Protein AF-A0A2S5DMF3-F1 (afdb_monomer_lite)

Sequence (135 aa):
MTEQTAAAKFFMPEDEFRFSPVETLRMRRFHRQHLSAGGWMVGERFDDRYDTEVGGSHMVVTQSIDENGRMVGGFDIAKIEQYPTEPNAPIIVDYGDDGKVISVQEAEGRPELALVLARLRERVAEHAKHVSERR

Structure (mmCIF, N/CA/C/O backbone):
data_AF-A0A2S5DMF3-F1
#
_entry.id   AF-A0A2S5DMF3-F1
#
loop_
_atom_site.group_PDB
_atom_site.id
_atom_site.type_symbol
_atom_site.label_atom_id
_atom_site.label_alt_id
_atom_site.label_comp_id
_atom_site.label_asym_id
_atom_site.label_entity_id
_atom_site.label_seq_id
_atom_site.pdbx_PDB_ins_code
_atom_site.Cartn_x
_atom_site.Cartn_y
_atom_site.Cartn_z
_atom_site.occupancy
_atom_site.B_iso_or_equiv
_atom_site.auth_seq_id
_atom_site.auth_comp_id
_atom_site.auth_asym_id
_atom_site.auth_atom_id
_atom_site.pdbx_PDB_model_num
ATOM 1 N N . MET A 1 1 ? -50.960 -42.825 -13.013 1.00 41.81 1 MET A N 1
ATOM 2 C CA . MET A 1 1 ? -49.526 -42.825 -12.670 1.00 41.81 1 MET A CA 1
ATOM 3 C C . MET A 1 1 ? -48.822 -42.163 -13.828 1.00 41.81 1 MET A C 1
ATOM 5 O O . MET A 1 1 ? -48.778 -42.758 -14.894 1.00 41.81 1 MET A O 1
ATOM 9 N N . THR A 1 2 ? -48.394 -40.920 -13.657 1.00 40.12 2 THR A N 1
ATOM 10 C CA . THR A 1 2 ? -47.684 -40.187 -14.706 1.00 40.12 2 THR A CA 1
ATOM 11 C C . THR A 1 2 ? -46.482 -39.545 -14.044 1.00 40.12 2 THR A C 1
ATOM 13 O O . THR A 1 2 ? -46.614 -38.903 -13.002 1.00 40.12 2 THR A O 1
ATOM 16 N N . GLU A 1 3 ? -45.323 -39.888 -14.586 1.00 40.22 3 GLU A N 1
ATOM 17 C CA . GLU A 1 3 ? -44.008 -39.763 -13.983 1.00 40.22 3 GLU A CA 1
ATOM 18 C C . GLU A 1 3 ? -43.664 -38.318 -13.636 1.00 40.22 3 GLU A C 1
ATOM 20 O O . GLU A 1 3 ? -43.830 -37.389 -14.423 1.00 40.22 3 GLU A O 1
ATOM 25 N N . GLN A 1 4 ? -43.161 -38.159 -12.417 1.00 41.41 4 GLN A N 1
ATOM 26 C CA . GLN A 1 4 ? -42.512 -36.957 -11.937 1.00 41.41 4 GLN A CA 1
ATOM 27 C C . GLN A 1 4 ? -41.168 -36.872 -12.670 1.00 41.41 4 GLN A C 1
ATOM 29 O O . GLN A 1 4 ? -40.210 -37.551 -12.301 1.00 41.41 4 GLN A O 1
ATOM 34 N N . THR A 1 5 ? -41.096 -36.090 -13.746 1.00 38.78 5 THR A N 1
ATOM 35 C CA . THR A 1 5 ? -39.827 -35.774 -14.403 1.00 38.78 5 THR A CA 1
ATOM 36 C C . THR A 1 5 ? -39.015 -34.937 -13.424 1.00 38.78 5 THR A C 1
ATOM 38 O O . THR A 1 5 ? -39.187 -33.724 -13.310 1.00 38.78 5 THR A O 1
ATOM 41 N N . ALA A 1 6 ? -38.161 -35.606 -12.651 1.00 45.69 6 ALA A N 1
ATOM 42 C CA . ALA A 1 6 ? -37.104 -34.955 -11.907 1.00 45.69 6 ALA A CA 1
ATOM 43 C C . ALA A 1 6 ? -36.277 -34.174 -12.929 1.00 45.69 6 ALA A C 1
ATOM 45 O O . ALA A 1 6 ? -35.598 -34.763 -13.769 1.00 45.69 6 ALA A O 1
ATOM 46 N N . ALA A 1 7 ? -36.397 -32.846 -12.903 1.00 44.22 7 ALA A N 1
ATOM 47 C CA . ALA A 1 7 ? -35.521 -31.978 -13.661 1.00 44.22 7 ALA A CA 1
ATOM 48 C 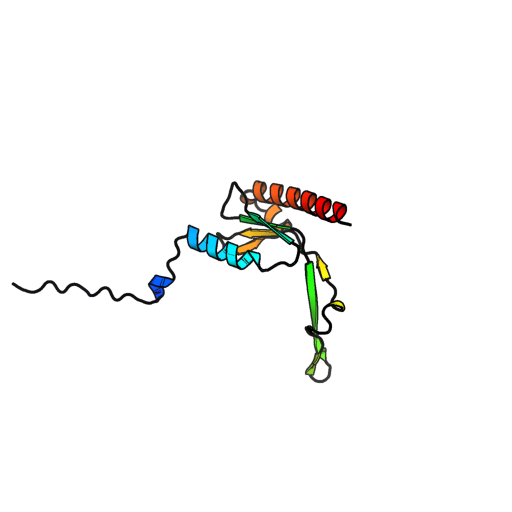C . ALA A 1 7 ? -34.094 -32.331 -13.242 1.00 44.22 7 ALA A C 1
ATOM 50 O O . ALA A 1 7 ? -33.694 -32.078 -12.102 1.00 44.22 7 ALA A O 1
ATOM 51 N N . ALA A 1 8 ? -33.358 -32.981 -14.144 1.00 46.06 8 ALA A N 1
ATOM 52 C CA . ALA A 1 8 ? -31.932 -33.165 -13.999 1.00 46.06 8 ALA A CA 1
ATOM 53 C C . ALA A 1 8 ? -31.351 -31.767 -13.785 1.00 46.06 8 ALA A C 1
ATOM 55 O O . ALA A 1 8 ? -31.396 -30.923 -14.682 1.00 46.06 8 ALA A O 1
ATOM 56 N N . LYS A 1 9 ? -30.897 -31.489 -12.559 1.00 51.06 9 LYS A N 1
ATOM 57 C CA . LYS A 1 9 ? -30.122 -30.290 -12.269 1.00 51.06 9 LYS A CA 1
ATOM 58 C C . LYS A 1 9 ? -28.849 -30.418 -13.090 1.00 51.06 9 LYS A C 1
ATOM 60 O O . LYS A 1 9 ? -27.938 -31.149 -12.714 1.00 51.06 9 LYS A O 1
ATOM 65 N N . PHE A 1 10 ? -28.843 -29.768 -14.247 1.00 39.66 10 PHE A N 1
ATOM 66 C CA . PHE A 1 10 ? -27.640 -29.535 -15.020 1.00 39.66 10 PHE A CA 1
ATOM 67 C C . PHE A 1 10 ? -26.678 -28.770 -14.116 1.00 39.66 10 PHE A C 1
ATOM 69 O O . PHE A 1 10 ? -26.924 -27.617 -13.773 1.00 39.66 10 PHE A O 1
ATOM 76 N N . PHE A 1 11 ? -25.627 -29.453 -13.677 1.00 38.59 11 PHE A N 1
ATOM 77 C CA . PHE A 1 11 ? -24.496 -28.843 -13.001 1.00 38.59 11 PHE A CA 1
ATOM 78 C C . PHE A 1 11 ? -23.734 -28.063 -14.077 1.00 38.59 11 PHE A C 1
ATOM 80 O O . PHE A 1 11 ? -23.177 -28.672 -14.994 1.00 38.59 11 PHE A O 1
ATOM 87 N N . MET A 1 12 ? -23.800 -26.731 -14.051 1.00 41.50 12 MET A N 1
ATOM 88 C CA . MET A 1 12 ? -22.977 -25.915 -14.944 1.00 41.50 12 MET A CA 1
ATOM 89 C C . MET A 1 12 ? -21.590 -25.745 -14.305 1.00 41.50 12 MET A C 1
ATOM 91 O O . MET A 1 12 ? -21.521 -25.544 -13.095 1.00 41.50 12 MET A O 1
ATOM 95 N N . PRO A 1 13 ? -20.489 -25.767 -15.078 1.00 50.44 13 PRO A N 1
ATOM 96 C CA . PRO A 1 13 ? -19.131 -25.535 -14.560 1.00 50.44 13 PRO A CA 1
ATOM 97 C C . PRO A 1 13 ? -18.966 -24.197 -13.817 1.00 50.44 13 PRO A C 1
ATOM 99 O O . PRO A 1 13 ? -18.050 -24.023 -13.024 1.00 50.44 13 PRO A O 1
ATOM 102 N N . GLU A 1 14 ? -19.873 -23.244 -14.040 1.00 48.06 14 GLU A N 1
ATOM 103 C CA . GLU A 1 14 ? -19.906 -21.948 -13.352 1.00 48.06 14 GLU A CA 1
ATOM 104 C C . GLU A 1 14 ? -20.265 -22.056 -11.857 1.00 48.06 14 GLU A C 1
ATOM 106 O O . GLU A 1 14 ? -19.982 -21.133 -11.091 1.00 48.06 14 GLU A O 1
ATOM 111 N N . ASP A 1 15 ? -20.837 -23.181 -11.407 1.00 47.06 15 ASP A N 1
ATOM 112 C CA . ASP A 1 15 ? -21.073 -23.437 -9.981 1.00 47.06 15 ASP A CA 1
ATOM 113 C C . ASP A 1 15 ? -19.760 -23.681 -9.204 1.00 47.06 15 ASP A C 1
ATOM 115 O O . ASP A 1 15 ? -19.733 -23.482 -7.988 1.00 47.06 15 ASP A O 1
ATOM 119 N N . GLU A 1 16 ? -18.655 -24.029 -9.881 1.00 44.84 16 GLU A N 1
ATOM 120 C CA . GLU A 1 16 ? -17.329 -24.243 -9.269 1.00 44.84 16 GLU A CA 1
ATOM 121 C C . GLU A 1 16 ? -16.635 -22.935 -8.839 1.00 44.84 16 GLU A C 1
ATOM 123 O O . GLU A 1 16 ? -15.656 -22.971 -8.096 1.00 44.84 16 GLU A O 1
ATOM 128 N N . PHE A 1 17 ? -17.169 -21.771 -9.233 1.00 56.19 17 PHE A N 1
ATOM 129 C CA . PHE A 1 17 ? -16.658 -20.447 -8.848 1.00 56.19 17 PHE A CA 1
ATOM 130 C C . PHE A 1 17 ? -17.510 -19.734 -7.790 1.00 56.19 17 PHE A C 1
ATOM 132 O O . PHE A 1 17 ? -17.291 -18.554 -7.506 1.00 56.19 17 PHE A O 1
ATOM 139 N N . ARG A 1 18 ? -18.481 -20.416 -7.169 1.00 65.25 18 ARG A N 1
ATOM 140 C CA . ARG A 1 18 ? -19.298 -19.833 -6.093 1.00 65.25 18 ARG A CA 1
ATOM 141 C C . ARG A 1 18 ? -18.566 -19.858 -4.755 1.00 65.25 18 ARG A C 1
ATOM 143 O O . ARG A 1 18 ? -19.009 -20.495 -3.804 1.00 65.25 18 ARG A O 1
ATOM 150 N N . PHE A 1 19 ? -17.456 -19.135 -4.672 1.00 69.12 19 PHE A N 1
ATOM 151 C CA . PHE A 1 19 ? -16.888 -18.786 -3.379 1.00 69.12 19 PHE A CA 1
ATOM 152 C C . PHE A 1 19 ? -17.921 -17.993 -2.575 1.00 69.12 19 PHE A C 1
ATOM 154 O O . PHE A 1 19 ? -18.548 -17.059 -3.081 1.00 69.12 19 PHE A O 1
ATOM 161 N N . SER A 1 20 ? -18.099 -18.354 -1.307 1.00 80.50 20 SER A N 1
ATOM 162 C CA . SER A 1 20 ? -18.763 -17.469 -0.355 1.00 80.50 20 SER A CA 1
ATOM 163 C C . SER A 1 20 ? -17.994 -16.143 -0.260 1.00 80.50 20 SER A C 1
ATOM 165 O O . SER A 1 20 ? -16.786 -16.121 -0.511 1.00 80.50 20 SER A O 1
ATOM 167 N N . PRO A 1 21 ? -18.629 -15.036 0.170 1.00 76.62 21 PRO A N 1
ATOM 168 C CA . PRO A 1 21 ? -17.935 -13.757 0.329 1.00 76.62 21 PRO A CA 1
ATOM 169 C C . PRO A 1 21 ? -16.633 -13.867 1.141 1.00 76.62 21 PRO A C 1
ATOM 171 O O . PRO A 1 21 ? -15.622 -13.270 0.786 1.00 76.62 21 PRO A O 1
ATOM 174 N N . VAL A 1 22 ? -16.622 -14.705 2.183 1.00 78.38 22 VAL A N 1
ATOM 175 C CA . VAL A 1 22 ? -15.436 -14.965 3.014 1.00 78.38 22 VAL A CA 1
ATOM 176 C C . VAL A 1 22 ? -14.344 -15.712 2.242 1.00 78.38 22 VAL A C 1
ATOM 178 O O . VAL A 1 22 ? -13.163 -15.398 2.380 1.00 78.38 22 VAL A O 1
ATOM 181 N N . GLU A 1 23 ? -14.704 -16.697 1.420 1.00 79.94 23 GLU A N 1
ATOM 182 C CA . GLU A 1 23 ? -13.741 -17.422 0.582 1.00 79.94 23 GLU A CA 1
ATOM 183 C C . GLU A 1 23 ? -13.179 -16.532 -0.529 1.00 79.94 23 GLU A C 1
ATOM 185 O O . GLU A 1 23 ? -11.975 -16.571 -0.781 1.00 79.94 23 GLU A O 1
ATOM 190 N N . THR A 1 24 ? -14.001 -15.659 -1.118 1.00 77.88 24 THR A N 1
ATOM 191 C CA . THR A 1 24 ? -13.550 -14.648 -2.082 1.00 77.88 24 THR A CA 1
ATOM 192 C C . THR A 1 24 ? -12.527 -13.706 -1.449 1.00 77.88 24 THR A C 1
ATOM 194 O O . THR A 1 24 ? -11.463 -13.479 -2.023 1.00 77.88 24 THR A O 1
ATOM 197 N N . LEU A 1 25 ? -12.797 -13.199 -0.240 1.00 75.44 25 LEU A N 1
ATOM 198 C CA . LEU A 1 25 ? -11.859 -12.346 0.500 1.00 75.44 25 LEU A CA 1
ATOM 199 C C . LEU A 1 25 ? -10.537 -13.072 0.789 1.00 75.44 25 LEU A C 1
ATOM 201 O O . LEU A 1 25 ? -9.460 -12.514 0.574 1.00 75.44 25 LEU A O 1
ATOM 205 N N . ARG A 1 26 ? -10.601 -14.335 1.229 1.00 77.88 26 ARG A N 1
ATOM 206 C CA . ARG A 1 26 ? -9.407 -15.158 1.491 1.00 77.88 26 ARG A CA 1
ATOM 207 C C . ARG A 1 26 ? -8.583 -15.403 0.232 1.00 77.88 26 ARG A C 1
ATOM 209 O O . ARG A 1 26 ? -7.362 -15.271 0.283 1.00 77.88 26 ARG A O 1
ATOM 216 N N . MET A 1 27 ? -9.229 -15.727 -0.886 1.00 77.75 27 MET A N 1
ATOM 217 C CA . MET A 1 27 ? -8.552 -15.925 -2.168 1.00 77.75 27 MET A CA 1
ATOM 218 C C . MET A 1 27 ? -7.849 -14.638 -2.619 1.00 77.75 27 MET A C 1
ATOM 220 O O . MET A 1 27 ? -6.671 -14.671 -2.977 1.00 77.75 27 MET A O 1
ATOM 224 N N . ARG A 1 28 ? -8.537 -13.492 -2.544 1.00 78.50 28 ARG A N 1
ATOM 225 C CA . ARG A 1 28 ? -7.967 -12.187 -2.912 1.00 78.50 28 ARG A CA 1
ATOM 226 C C . ARG A 1 28 ? -6.752 -11.830 -2.052 1.00 78.50 28 ARG A C 1
ATOM 228 O O . ARG A 1 28 ? -5.718 -11.443 -2.595 1.00 78.50 28 ARG A O 1
ATOM 235 N N . ARG A 1 29 ? -6.835 -12.045 -0.734 1.00 77.38 29 ARG A N 1
ATOM 236 C CA . ARG A 1 29 ? -5.699 -11.897 0.195 1.00 77.38 29 ARG A CA 1
ATOM 237 C C . ARG A 1 29 ? -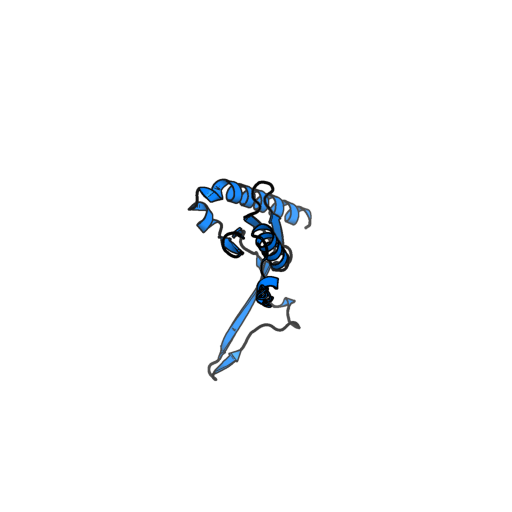4.521 -12.790 -0.202 1.00 77.38 29 ARG A C 1
ATOM 239 O O . ARG A 1 29 ? -3.394 -12.311 -0.284 1.00 77.38 29 ARG A O 1
ATOM 246 N N . PHE A 1 30 ? -4.769 -14.067 -0.499 1.00 75.50 30 PHE A N 1
ATOM 247 C CA . PHE A 1 30 ? -3.717 -15.008 -0.903 1.00 75.50 30 PHE A CA 1
ATOM 248 C C . PHE A 1 30 ? -2.993 -14.572 -2.189 1.00 75.50 30 PHE A C 1
ATOM 250 O O . PHE A 1 30 ? -1.764 -14.607 -2.256 1.00 75.50 30 PHE A O 1
ATOM 257 N N . HIS A 1 31 ? -3.732 -14.095 -3.195 1.00 71.19 31 HIS A N 1
ATOM 258 C CA . HIS A 1 31 ? -3.139 -13.593 -4.440 1.00 71.19 31 HIS A CA 1
ATOM 259 C C . HIS A 1 31 ? -2.261 -12.357 -4.202 1.00 71.19 31 HIS A C 1
ATOM 261 O O . HIS A 1 31 ? -1.219 -12.197 -4.836 1.00 71.19 31 HIS A O 1
ATOM 267 N N . ARG A 1 32 ? -2.656 -11.497 -3.258 1.00 73.19 32 ARG A N 1
ATOM 268 C CA . ARG A 1 32 ? -1.978 -10.231 -2.975 1.00 73.19 32 ARG A CA 1
ATOM 269 C C . ARG A 1 32 ? -0.645 -10.396 -2.230 1.00 73.19 32 ARG A C 1
ATOM 271 O O . ARG A 1 32 ? 0.266 -9.606 -2.463 1.00 73.19 32 ARG A O 1
ATOM 278 N N . GLN A 1 33 ? -0.486 -11.452 -1.427 1.00 65.12 33 GLN A N 1
ATOM 279 C CA . GLN A 1 33 ? 0.732 -11.732 -0.639 1.00 65.12 33 GLN A CA 1
ATOM 280 C C . GLN A 1 33 ? 2.017 -11.923 -1.468 1.00 65.12 33 GLN A C 1
ATOM 282 O O . GLN A 1 33 ? 3.108 -11.909 -0.906 1.00 65.12 33 GLN A O 1
ATOM 287 N N . HIS A 1 34 ? 1.910 -12.082 -2.789 1.00 59.75 34 HIS A N 1
ATOM 288 C CA . HIS A 1 34 ? 3.039 -12.371 -3.677 1.00 59.75 34 HIS A CA 1
ATOM 289 C C . HIS A 1 34 ? 3.499 -11.160 -4.509 1.00 59.75 34 HIS A C 1
ATOM 291 O O . HIS A 1 34 ? 4.324 -11.320 -5.407 1.00 59.75 34 HIS A O 1
ATOM 297 N N . LEU A 1 35 ? 2.961 -9.959 -4.250 1.00 59.78 35 LEU A N 1
ATOM 298 C CA . LEU A 1 35 ? 3.158 -8.787 -5.113 1.00 59.78 35 LEU A CA 1
ATOM 299 C C . LEU A 1 35 ? 4.211 -7.773 -4.635 1.00 59.78 35 LEU A C 1
ATOM 301 O O . LEU A 1 35 ? 4.548 -6.879 -5.408 1.00 59.78 35 LEU A O 1
ATOM 305 N N . SER A 1 36 ? 4.782 -7.912 -3.432 1.00 58.69 36 SER A N 1
ATOM 306 C CA . SER A 1 36 ? 5.895 -7.056 -2.993 1.00 58.69 36 SER A CA 1
ATOM 307 C C . SER A 1 36 ? 7.096 -7.835 -2.466 1.00 58.69 36 SER A C 1
ATOM 309 O O . SER A 1 36 ? 6.993 -8.730 -1.629 1.00 58.69 36 SER A O 1
ATOM 311 N N . ALA A 1 37 ? 8.281 -7.465 -2.959 1.00 64.62 37 ALA A N 1
ATOM 312 C CA . ALA A 1 37 ? 9.548 -7.974 -2.459 1.00 64.62 37 ALA A CA 1
ATOM 313 C C . ALA A 1 37 ? 9.989 -7.145 -1.243 1.00 64.62 37 ALA A C 1
ATOM 315 O O . ALA A 1 37 ? 10.204 -5.936 -1.340 1.00 64.62 37 ALA A O 1
ATOM 316 N N . GLY A 1 38 ? 10.123 -7.798 -0.085 1.00 67.12 38 GLY A N 1
ATOM 317 C CA . GLY A 1 38 ? 10.667 -7.183 1.132 1.00 67.12 38 GLY A CA 1
ATOM 318 C C . GLY A 1 38 ? 9.734 -6.210 1.864 1.00 67.12 38 GLY A C 1
ATOM 319 O O . GLY A 1 38 ? 10.199 -5.523 2.771 1.00 67.12 38 GLY A O 1
ATOM 320 N N . GLY A 1 39 ? 8.455 -6.136 1.481 1.00 76.44 39 GLY A N 1
ATOM 321 C CA . GLY A 1 39 ? 7.421 -5.385 2.196 1.00 76.44 39 GLY A CA 1
ATOM 322 C C . GLY A 1 39 ? 6.697 -6.230 3.242 1.00 76.44 39 GLY A C 1
ATOM 323 O O . GLY A 1 39 ? 6.802 -7.457 3.269 1.00 76.44 39 GLY A O 1
ATOM 324 N N . TRP A 1 40 ? 5.966 -5.564 4.130 1.00 83.00 40 TRP A N 1
ATOM 325 C CA . TRP A 1 40 ? 5.065 -6.192 5.089 1.00 83.00 40 TRP A CA 1
ATOM 326 C C . TRP A 1 40 ? 3.629 -5.978 4.646 1.00 83.00 40 TRP A C 1
ATOM 328 O O . TRP A 1 40 ? 3.155 -4.846 4.587 1.00 83.00 40 TRP A O 1
ATOM 338 N N . MET A 1 41 ? 2.926 -7.081 4.411 1.00 81.25 41 MET A N 1
ATOM 339 C CA . MET A 1 41 ? 1.481 -7.100 4.241 1.00 81.25 41 MET A CA 1
ATOM 340 C C . MET A 1 41 ? 0.854 -7.695 5.489 1.00 81.25 41 MET A C 1
ATOM 342 O O . MET A 1 41 ? 1.098 -8.855 5.826 1.00 81.25 41 MET A O 1
ATOM 346 N N . VAL A 1 42 ? 0.079 -6.892 6.207 1.00 78.25 42 VAL A N 1
ATOM 347 C CA . VAL A 1 42 ? -0.480 -7.295 7.496 1.00 78.25 42 VAL A CA 1
ATOM 348 C C . VAL A 1 42 ? -1.975 -7.048 7.483 1.00 78.25 42 VAL A C 1
ATOM 350 O O . VAL A 1 42 ? -2.417 -5.915 7.284 1.00 78.25 42 VAL A O 1
ATOM 353 N N . GLY A 1 43 ? -2.736 -8.109 7.746 1.00 73.44 43 GLY A N 1
ATOM 354 C CA . GLY A 1 43 ? -4.174 -7.997 7.922 1.00 73.44 43 GLY A CA 1
ATOM 355 C C . GLY A 1 43 ? -4.570 -7.372 9.241 1.00 73.44 43 GLY A C 1
ATOM 356 O O . GLY A 1 43 ? -3.905 -7.549 10.269 1.00 73.44 43 GLY A O 1
ATOM 357 N N . GLU A 1 44 ? -5.658 -6.613 9.203 1.00 68.75 44 GLU A N 1
ATOM 358 C CA . GLU A 1 44 ? -6.209 -5.991 10.393 1.00 68.75 44 GLU A CA 1
ATOM 359 C C . GLU A 1 44 ? -6.966 -7.018 11.233 1.00 68.75 44 GLU A C 1
ATOM 361 O O . GLU A 1 44 ? -7.832 -7.742 10.755 1.00 68.75 44 GLU A O 1
ATOM 366 N N . ARG A 1 45 ? -6.657 -7.083 12.532 1.00 65.38 45 ARG A N 1
ATOM 367 C CA . ARG A 1 45 ? -7.342 -8.006 13.458 1.00 65.38 45 ARG A CA 1
ATOM 368 C C . ARG A 1 45 ? -8.810 -7.647 13.693 1.00 65.38 45 ARG A C 1
ATOM 370 O O . ARG A 1 45 ? -9.557 -8.483 14.188 1.00 65.38 45 ARG A O 1
ATOM 377 N N . PHE A 1 46 ? -9.185 -6.404 13.409 1.00 74.94 46 PHE A N 1
ATOM 378 C CA . PHE A 1 46 ? -10.521 -5.860 13.638 1.00 74.94 46 PHE A CA 1
ATOM 379 C C . PHE A 1 46 ? -11.359 -5.770 12.358 1.00 74.94 46 PHE A C 1
ATOM 381 O O . PHE A 1 46 ? -12.549 -5.492 12.466 1.00 74.94 46 PHE A O 1
ATOM 388 N N . ASP A 1 47 ? -10.765 -5.988 11.180 1.00 78.56 47 ASP A N 1
ATOM 389 C CA . ASP A 1 47 ? -11.462 -5.872 9.900 1.00 78.56 47 ASP A CA 1
ATOM 390 C C . ASP A 1 47 ? -10.824 -6.785 8.839 1.00 78.56 47 ASP A C 1
ATOM 392 O O . ASP A 1 47 ? -9.695 -6.571 8.395 1.00 78.56 47 ASP A O 1
ATOM 396 N N . ASP A 1 48 ? -11.549 -7.825 8.426 1.00 79.31 48 ASP A N 1
ATOM 397 C CA . ASP A 1 48 ? -11.101 -8.778 7.409 1.00 79.31 48 ASP A CA 1
ATOM 398 C C . ASP A 1 48 ? -11.263 -8.252 5.972 1.00 79.31 48 ASP A C 1
ATOM 400 O O . ASP A 1 48 ? -10.750 -8.859 5.020 1.00 79.31 48 ASP A O 1
ATOM 404 N N . ARG A 1 49 ? -11.873 -7.077 5.802 1.00 87.56 49 ARG A N 1
ATOM 405 C CA . ARG A 1 49 ? -11.962 -6.380 4.520 1.00 87.56 49 ARG A CA 1
ATOM 406 C C . ARG A 1 49 ? -10.645 -5.743 4.105 1.00 87.56 49 ARG A C 1
ATOM 408 O O . ARG A 1 49 ? -10.366 -5.706 2.908 1.00 87.56 49 ARG A O 1
ATOM 415 N N . TYR A 1 50 ? -9.845 -5.271 5.062 1.00 90.00 50 TYR A N 1
ATOM 416 C CA . TYR A 1 50 ? -8.660 -4.469 4.767 1.00 90.00 50 TYR A CA 1
ATOM 417 C C . TYR A 1 50 ? -7.347 -5.146 5.160 1.00 90.00 50 TYR A C 1
ATOM 419 O O . TYR A 1 50 ? -7.230 -5.779 6.214 1.00 90.00 50 TYR A O 1
ATOM 427 N N . ASP A 1 51 ? -6.336 -4.937 4.323 1.00 90.19 51 ASP A N 1
ATOM 428 C CA . ASP A 1 51 ? -4.930 -5.097 4.692 1.00 90.19 51 ASP A CA 1
ATOM 429 C C . ASP A 1 51 ? -4.210 -3.759 4.582 1.00 90.19 51 ASP A C 1
ATOM 431 O O . ASP A 1 51 ? -4.574 -2.891 3.789 1.00 90.19 51 ASP A O 1
ATOM 435 N N . THR A 1 52 ? -3.131 -3.624 5.341 1.00 90.62 52 THR A N 1
ATOM 436 C CA . THR A 1 52 ? -2.152 -2.554 5.144 1.00 90.62 52 THR A CA 1
ATOM 437 C C . THR A 1 52 ? -0.859 -3.136 4.614 1.00 90.62 52 THR A C 1
ATOM 439 O O . THR A 1 52 ? -0.391 -4.163 5.120 1.00 90.62 52 THR A O 1
ATOM 442 N N . GLU A 1 53 ? -0.260 -2.449 3.654 1.00 90.12 53 GLU A N 1
ATOM 443 C CA . GLU A 1 53 ? 1.026 -2.809 3.076 1.00 90.12 53 GLU A CA 1
ATOM 444 C C . GLU A 1 53 ? 2.029 -1.674 3.319 1.00 90.12 53 GLU A C 1
ATOM 446 O O . GLU A 1 53 ? 1.732 -0.505 3.058 1.00 90.12 53 GLU A O 1
ATOM 451 N N . VAL A 1 54 ? 3.203 -2.010 3.859 1.00 89.94 54 VAL A N 1
ATOM 452 C CA . VAL A 1 54 ? 4.288 -1.058 4.137 1.00 89.94 54 VAL A CA 1
ATOM 453 C C . VAL A 1 54 ? 5.630 -1.612 3.679 1.00 89.94 54 VAL A C 1
ATOM 455 O O . VAL A 1 54 ? 5.903 -2.800 3.823 1.00 89.94 54 VAL A O 1
ATOM 458 N N . GLY A 1 55 ? 6.508 -0.736 3.195 1.00 85.06 55 GLY A N 1
ATOM 459 C CA . GLY A 1 55 ? 7.873 -1.114 2.846 1.00 85.06 55 GLY A CA 1
ATOM 460 C C . GLY A 1 55 ? 7.984 -1.966 1.583 1.00 85.06 55 GLY A C 1
ATOM 461 O O . GLY A 1 55 ? 7.081 -2.022 0.751 1.00 85.06 55 GLY A O 1
ATOM 462 N N . GLY A 1 56 ? 9.134 -2.620 1.435 1.00 83.81 56 GLY A N 1
ATOM 463 C CA . GLY A 1 56 ? 9.531 -3.251 0.181 1.00 83.81 56 GLY A CA 1
ATOM 464 C C . GLY A 1 56 ? 9.937 -2.239 -0.885 1.00 83.81 56 GLY A C 1
ATOM 465 O O . GLY A 1 56 ? 9.935 -1.022 -0.668 1.00 83.81 56 GLY A O 1
ATOM 466 N N . SER A 1 57 ? 10.310 -2.763 -2.041 1.00 82.12 57 SER A N 1
ATOM 467 C CA . SER A 1 57 ? 10.671 -1.961 -3.202 1.00 82.12 57 SER A CA 1
ATOM 468 C C . SER A 1 57 ? 10.149 -2.586 -4.486 1.00 82.12 57 SER A C 1
ATOM 470 O O . SER A 1 57 ? 9.857 -3.783 -4.550 1.00 82.12 57 SER A O 1
ATOM 472 N N . HIS A 1 58 ? 10.035 -1.759 -5.516 1.00 80.25 58 HIS A N 1
ATOM 473 C CA . HIS A 1 58 ? 9.800 -2.194 -6.881 1.00 80.25 58 HIS A CA 1
ATOM 474 C C . HIS A 1 58 ? 10.944 -1.713 -7.769 1.00 80.25 58 HIS A C 1
ATOM 476 O O . HIS A 1 58 ? 11.617 -0.722 -7.481 1.00 80.25 58 HIS A O 1
ATOM 482 N N . MET A 1 59 ? 11.185 -2.448 -8.847 1.00 85.44 59 MET A N 1
ATOM 483 C CA . MET A 1 59 ? 12.135 -2.045 -9.873 1.00 85.44 59 MET A CA 1
ATOM 484 C C . MET A 1 59 ? 11.454 -1.116 -10.869 1.00 85.44 59 MET A C 1
ATOM 486 O O . MET A 1 59 ? 10.360 -1.417 -11.348 1.00 85.44 59 MET A O 1
ATOM 490 N N . VAL A 1 60 ? 12.129 -0.028 -11.227 1.00 84.31 60 VAL A N 1
ATOM 491 C CA . VAL A 1 60 ? 11.660 0.879 -12.273 1.00 84.31 60 VAL A CA 1
ATOM 492 C C . VAL A 1 60 ? 12.348 0.521 -13.584 1.00 84.31 60 VAL A C 1
ATOM 494 O O . VAL A 1 60 ? 13.575 0.524 -13.698 1.00 84.31 60 VAL A O 1
ATOM 497 N N . VAL A 1 61 ? 11.535 0.190 -14.586 1.00 87.62 61 VAL A N 1
ATOM 498 C CA . VAL A 1 61 ? 11.987 -0.212 -15.919 1.00 87.62 61 VAL A CA 1
ATOM 499 C C . VAL A 1 61 ? 11.444 0.777 -16.939 1.00 87.62 61 VAL A C 1
ATOM 501 O O . VAL A 1 61 ? 10.233 0.918 -17.093 1.00 87.62 61 VAL A O 1
ATOM 504 N N . THR A 1 62 ? 12.344 1.431 -17.671 1.00 87.31 62 THR A N 1
ATOM 505 C CA . THR A 1 62 ? 11.971 2.355 -18.746 1.00 87.31 62 THR A CA 1
ATOM 506 C C . THR A 1 62 ? 12.017 1.642 -20.087 1.00 87.31 62 THR A C 1
ATOM 508 O O . THR A 1 62 ? 12.999 0.977 -20.423 1.00 87.31 62 THR A O 1
ATOM 511 N N . GLN A 1 63 ? 10.963 1.822 -20.873 1.00 91.44 63 GLN A N 1
ATOM 512 C CA . GLN A 1 63 ? 10.885 1.382 -22.256 1.00 91.44 63 GLN A CA 1
ATOM 513 C C . GLN A 1 63 ? 10.404 2.554 -23.109 1.00 91.44 63 GLN A C 1
ATOM 515 O O . GLN A 1 63 ? 9.502 3.290 -22.711 1.00 91.44 63 GLN A O 1
ATOM 520 N N . SER A 1 64 ? 11.019 2.746 -24.268 1.00 91.69 64 SER A N 1
ATOM 521 C CA . SER A 1 64 ? 10.665 3.811 -25.201 1.00 91.69 64 SER A CA 1
ATOM 522 C C . SER A 1 64 ? 10.745 3.322 -26.641 1.00 91.69 64 SER A C 1
ATOM 524 O O . SER A 1 64 ? 11.234 2.227 -26.922 1.00 91.69 64 SER A O 1
ATOM 526 N N . ILE A 1 65 ? 10.219 4.131 -27.556 1.00 96.06 65 ILE A N 1
ATOM 527 C CA . ILE A 1 65 ? 10.379 3.938 -28.993 1.00 96.06 65 ILE A CA 1
ATOM 528 C C . ILE A 1 65 ? 11.444 4.922 -29.478 1.00 96.06 65 ILE A C 1
ATOM 530 O O . ILE A 1 65 ? 11.367 6.111 -29.168 1.00 96.06 65 ILE A O 1
ATOM 534 N N . ASP A 1 66 ? 12.448 4.421 -30.190 1.00 94.75 66 ASP A N 1
ATOM 535 C CA . ASP A 1 66 ? 13.501 5.241 -30.784 1.00 94.75 66 ASP A CA 1
ATOM 536 C C . ASP A 1 66 ? 13.037 5.951 -32.072 1.00 94.75 66 ASP A C 1
ATOM 538 O O . ASP A 1 66 ? 11.921 5.768 -32.563 1.00 94.75 66 ASP A O 1
ATOM 542 N N . GLU A 1 67 ? 13.921 6.764 -32.649 1.00 95.00 67 GLU A N 1
ATOM 543 C CA . GLU A 1 67 ? 13.683 7.502 -3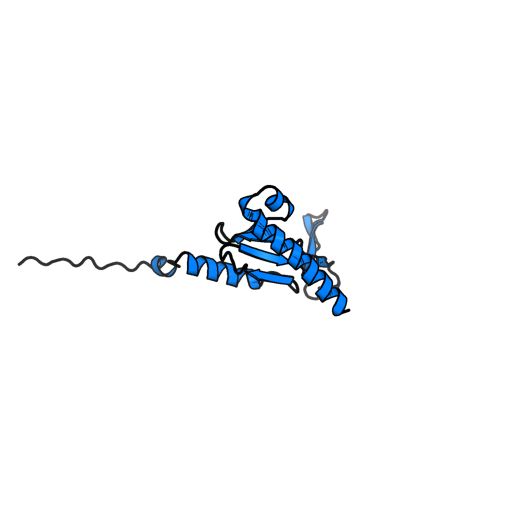3.899 1.00 95.00 67 GLU A CA 1
ATOM 544 C C . GLU A 1 67 ? 13.399 6.607 -35.121 1.00 95.00 67 GLU A C 1
ATOM 546 O O . GLU A 1 67 ? 12.820 7.064 -36.105 1.00 95.00 67 GLU A O 1
ATOM 551 N N . ASN A 1 68 ? 13.760 5.323 -35.050 1.00 95.62 68 ASN A N 1
ATOM 552 C CA . ASN A 1 68 ? 13.544 4.330 -36.100 1.00 95.62 68 ASN A CA 1
ATOM 553 C C . ASN A 1 68 ? 12.289 3.478 -35.850 1.00 95.62 68 ASN A C 1
ATOM 555 O O . ASN A 1 68 ? 12.065 2.491 -36.555 1.00 95.62 68 ASN A O 1
ATOM 559 N N . GLY A 1 69 ? 11.482 3.816 -34.839 1.00 93.25 69 GLY A N 1
ATOM 560 C CA . GLY A 1 69 ? 10.289 3.060 -34.472 1.00 93.25 69 GLY A CA 1
ATOM 561 C C . GLY A 1 69 ? 10.584 1.750 -33.736 1.00 93.25 69 GLY A C 1
ATOM 562 O O . GLY A 1 69 ? 9.699 0.901 -33.627 1.00 93.25 69 GLY A O 1
ATOM 563 N N . ARG A 1 70 ? 11.810 1.545 -33.240 1.00 93.75 70 ARG A N 1
ATOM 564 C CA . ARG A 1 70 ? 12.192 0.340 -32.498 1.00 93.75 70 ARG A CA 1
ATOM 565 C C . ARG A 1 70 ? 11.997 0.545 -31.010 1.00 93.75 70 ARG A C 1
ATOM 567 O O . ARG A 1 70 ? 12.315 1.589 -30.452 1.00 93.75 70 ARG A O 1
ATOM 574 N N . MET A 1 71 ? 11.515 -0.502 -30.360 1.00 92.00 71 MET A N 1
ATOM 575 C CA . MET A 1 71 ? 11.427 -0.555 -28.912 1.00 92.00 71 MET A CA 1
ATOM 576 C C . MET A 1 71 ? 12.829 -0.690 -28.315 1.00 92.00 71 MET A C 1
ATOM 578 O O . MET A 1 71 ? 13.562 -1.622 -28.643 1.00 92.00 71 MET A O 1
ATOM 582 N N . VAL A 1 72 ? 13.192 0.247 -27.447 1.00 91.00 72 VAL A N 1
ATOM 583 C CA . VAL A 1 72 ? 14.467 0.288 -26.730 1.00 91.00 72 VAL A CA 1
ATOM 58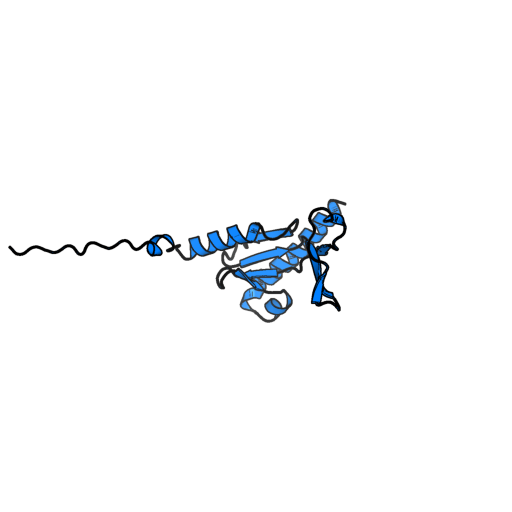4 C C . VAL A 1 72 ? 14.218 0.364 -25.223 1.00 91.00 72 VAL A C 1
ATOM 586 O O . VAL A 1 72 ? 13.173 0.831 -24.767 1.00 91.00 72 VAL A O 1
ATOM 589 N N . GLY A 1 73 ? 15.173 -0.129 -24.434 1.00 87.38 73 GLY A N 1
ATOM 590 C CA . GLY A 1 73 ? 14.989 -0.331 -22.994 1.00 87.38 73 GLY A CA 1
ATOM 591 C C . GLY A 1 73 ? 14.212 -1.614 -22.680 1.00 87.38 73 GLY A C 1
ATOM 592 O O . GLY A 1 73 ? 14.243 -2.573 -23.450 1.00 87.38 73 GLY A O 1
ATOM 593 N N . GLY A 1 74 ? 13.517 -1.640 -21.544 1.00 87.19 74 GLY A N 1
ATOM 594 C CA . GLY A 1 74 ? 12.809 -2.820 -21.043 1.00 87.19 74 GLY A CA 1
ATOM 595 C C . GLY A 1 74 ? 13.595 -3.630 -20.008 1.00 87.19 74 GLY A C 1
ATOM 596 O O . GLY A 1 74 ? 14.679 -3.239 -19.566 1.00 87.19 74 GLY A O 1
ATOM 597 N N . PHE A 1 75 ? 12.994 -4.740 -19.575 1.00 88.50 75 PHE A N 1
ATOM 598 C CA . PHE A 1 75 ? 13.509 -5.599 -18.509 1.00 88.50 75 PHE A CA 1
ATOM 599 C C . PHE A 1 75 ? 14.413 -6.703 -19.069 1.00 88.50 75 PHE A C 1
ATOM 601 O O . PHE A 1 75 ? 14.019 -7.445 -19.966 1.00 88.50 75 PHE A O 1
ATOM 608 N N . ASP A 1 76 ? 15.603 -6.829 -18.494 1.00 87.75 76 ASP A N 1
ATOM 609 C CA . ASP A 1 76 ? 16.593 -7.860 -18.775 1.00 87.75 76 ASP A CA 1
ATOM 610 C C . ASP A 1 76 ? 17.039 -8.467 -17.442 1.00 87.75 76 ASP A C 1
ATOM 612 O O . ASP A 1 76 ? 17.709 -7.822 -16.632 1.00 87.75 76 ASP A O 1
ATOM 616 N N . ILE A 1 77 ? 16.664 -9.725 -17.210 1.00 86.88 77 ILE A N 1
ATOM 617 C CA . ILE A 1 77 ? 16.955 -10.428 -15.957 1.00 86.88 77 ILE A CA 1
ATOM 618 C C . ILE A 1 77 ? 18.462 -10.545 -15.690 1.00 86.88 77 ILE A C 1
ATOM 620 O O . ILE A 1 77 ? 18.876 -10.552 -14.534 1.00 86.88 77 ILE A O 1
ATOM 624 N N . ALA A 1 78 ? 19.295 -10.572 -16.738 1.00 90.00 78 ALA A N 1
ATOM 625 C CA . ALA A 1 78 ? 20.749 -10.626 -16.594 1.00 90.00 78 ALA A CA 1
ATOM 626 C C . ALA A 1 78 ? 21.343 -9.306 -16.069 1.00 90.00 78 ALA A C 1
ATOM 628 O O . ALA A 1 78 ? 22.500 -9.271 -15.656 1.00 90.00 78 ALA A O 1
ATOM 629 N N . LYS A 1 79 ? 20.560 -8.220 -16.077 1.00 87.00 79 LYS A N 1
ATOM 630 C CA . LYS A 1 79 ? 20.955 -6.874 -15.641 1.00 87.00 79 LYS A CA 1
ATOM 631 C C . LYS A 1 79 ? 20.138 -6.387 -14.448 1.00 87.00 79 LYS A C 1
ATOM 633 O O . LYS A 1 79 ? 20.041 -5.183 -14.235 1.00 87.00 79 LYS A O 1
ATOM 638 N N . ILE A 1 80 ? 19.557 -7.299 -13.664 1.00 84.62 80 ILE A N 1
ATOM 639 C CA . ILE A 1 80 ? 18.629 -6.965 -12.574 1.00 84.62 80 ILE A CA 1
ATOM 640 C C . ILE A 1 80 ? 19.198 -5.923 -11.590 1.00 84.62 80 ILE A C 1
ATOM 642 O O . ILE A 1 80 ? 18.489 -5.011 -11.181 1.00 84.62 80 ILE A O 1
ATOM 646 N N . GLU A 1 81 ? 20.498 -5.997 -11.296 1.00 84.88 81 GLU A N 1
ATOM 647 C CA . GLU A 1 81 ? 21.208 -5.085 -10.386 1.00 84.88 81 GLU A CA 1
ATOM 648 C C . GLU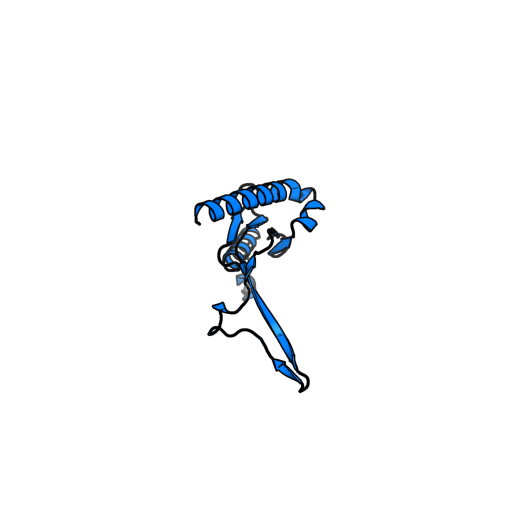 A 1 81 ? 21.367 -3.655 -10.934 1.00 84.88 81 GLU A C 1
ATOM 650 O O . GLU A 1 81 ? 21.693 -2.739 -10.185 1.00 84.88 81 GLU A O 1
ATOM 655 N N . GLN A 1 82 ? 21.163 -3.452 -12.239 1.00 86.12 82 GLN A N 1
ATOM 656 C CA . GLN A 1 82 ? 21.325 -2.154 -12.905 1.00 86.12 82 GLN A CA 1
ATOM 657 C C . GLN A 1 82 ? 20.049 -1.313 -12.869 1.00 86.12 82 GLN A C 1
ATOM 659 O O . GLN A 1 82 ? 20.092 -0.119 -13.168 1.00 86.12 82 GLN A O 1
ATOM 664 N N . TYR A 1 83 ? 18.910 -1.921 -12.537 1.00 85.25 83 TYR A N 1
ATOM 665 C CA . TYR A 1 83 ? 17.650 -1.202 -12.474 1.00 85.25 83 TYR A CA 1
ATOM 666 C C . TYR A 1 83 ? 17.520 -0.471 -11.140 1.00 85.25 83 TYR A C 1
ATOM 668 O O . TYR A 1 83 ? 17.727 -1.078 -10.085 1.00 85.25 83 TYR A O 1
ATOM 676 N N . PRO A 1 84 ? 17.134 0.814 -11.156 1.00 84.62 84 PRO A N 1
ATOM 677 C CA . PRO A 1 84 ? 16.841 1.524 -9.928 1.00 84.62 84 PRO A CA 1
ATOM 678 C C . PRO A 1 84 ? 15.676 0.842 -9.207 1.00 84.62 84 PRO A C 1
ATOM 680 O O . PRO A 1 84 ? 14.656 0.489 -9.806 1.00 84.62 84 PRO A O 1
ATOM 683 N N . THR A 1 85 ? 15.843 0.662 -7.902 1.00 84.31 85 THR A N 1
ATOM 684 C CA . THR A 1 85 ? 14.782 0.203 -7.011 1.00 84.31 85 THR A CA 1
ATOM 685 C C . THR A 1 85 ? 14.225 1.381 -6.239 1.00 84.31 85 THR A C 1
ATOM 687 O O . THR A 1 85 ? 14.980 2.090 -5.568 1.00 84.31 85 THR A O 1
ATOM 690 N N . GLU A 1 86 ? 12.912 1.546 -6.277 1.00 84.12 86 GLU A N 1
ATOM 691 C CA . GLU A 1 86 ? 12.202 2.569 -5.519 1.00 84.12 86 GLU A CA 1
ATOM 692 C C . GLU A 1 86 ? 11.411 1.932 -4.373 1.00 84.12 86 GLU A C 1
ATOM 694 O O . GLU A 1 86 ? 10.878 0.829 -4.528 1.00 84.12 86 GLU A O 1
ATOM 699 N N . PRO A 1 87 ? 11.343 2.582 -3.198 1.00 85.12 87 PRO A N 1
ATOM 700 C CA . PRO A 1 87 ? 10.532 2.088 -2.096 1.00 85.12 87 PRO A CA 1
ATOM 701 C C . PRO A 1 87 ? 9.047 2.139 -2.465 1.00 85.12 87 PRO A C 1
ATOM 703 O O . PRO A 1 87 ? 8.580 3.092 -3.090 1.00 85.12 87 PRO A O 1
ATOM 706 N N . ASN A 1 88 ? 8.283 1.139 -2.033 1.00 87.25 88 ASN A N 1
ATOM 707 C CA . ASN A 1 88 ? 6.836 1.174 -2.223 1.00 87.25 88 ASN A CA 1
ATOM 708 C C . ASN A 1 88 ? 6.197 2.205 -1.288 1.00 87.25 88 ASN A C 1
ATOM 710 O O . ASN A 1 88 ? 6.549 2.313 -0.108 1.00 87.25 88 ASN A O 1
ATOM 714 N N . ALA A 1 89 ? 5.214 2.935 -1.813 1.00 90.56 89 ALA A N 1
ATOM 715 C CA . ALA A 1 89 ? 4.367 3.780 -0.989 1.00 90.56 89 ALA A CA 1
ATOM 716 C C . ALA A 1 89 ? 3.495 2.910 -0.059 1.00 90.56 89 ALA A C 1
ATOM 718 O O . ALA A 1 89 ? 2.986 1.877 -0.500 1.00 90.56 89 ALA A O 1
ATOM 719 N N . PRO A 1 90 ? 3.280 3.315 1.205 1.00 92.94 90 PRO A N 1
ATOM 720 C CA . PRO A 1 90 ? 2.321 2.659 2.086 1.00 92.94 90 PRO A CA 1
ATOM 721 C C . PRO A 1 90 ? 0.898 2.748 1.529 1.00 92.94 90 PRO A C 1
ATOM 723 O O . PRO A 1 90 ? 0.482 3.813 1.062 1.00 92.94 90 PRO A O 1
ATOM 726 N N . ILE A 1 91 ? 0.137 1.659 1.616 1.00 93.50 91 ILE A N 1
ATOM 727 C CA . ILE A 1 91 ? -1.220 1.574 1.058 1.00 93.50 91 ILE A CA 1
ATOM 728 C C . ILE A 1 91 ? -2.159 0.754 1.943 1.00 93.50 91 ILE A C 1
ATOM 730 O O . ILE A 1 91 ? -1.731 -0.063 2.761 1.00 93.50 91 ILE A O 1
ATOM 734 N N . ILE A 1 92 ? -3.457 0.964 1.737 1.00 93.81 92 ILE A N 1
ATOM 735 C CA . ILE A 1 92 ? -4.535 0.104 2.226 1.00 93.81 92 ILE A CA 1
ATOM 736 C C . ILE A 1 92 ? -5.053 -0.705 1.034 1.00 93.81 92 ILE A C 1
ATOM 738 O O . ILE A 1 92 ? -5.236 -0.158 -0.052 1.00 93.81 92 ILE A O 1
ATOM 742 N N . VAL A 1 93 ? -5.300 -1.996 1.221 1.00 91.12 93 VAL A N 1
ATOM 743 C CA . VAL A 1 93 ? -5.940 -2.860 0.224 1.00 91.12 93 VAL A CA 1
ATOM 744 C C . VAL A 1 93 ? -7.351 -3.177 0.699 1.00 91.12 93 VAL A C 1
ATOM 746 O O . VAL A 1 93 ? -7.517 -3.695 1.798 1.00 91.12 93 VAL A O 1
ATOM 749 N N . ASP A 1 94 ? -8.356 -2.869 -0.119 1.00 91.56 94 ASP A N 1
ATOM 750 C CA . ASP A 1 94 ? -9.767 -3.159 0.141 1.00 91.56 94 ASP A CA 1
ATOM 751 C C . ASP A 1 94 ? -10.216 -4.388 -0.653 1.00 91.56 94 ASP A C 1
ATOM 753 O O . ASP A 1 94 ? -10.484 -4.319 -1.851 1.00 91.56 94 ASP A O 1
ATOM 757 N N . TYR A 1 95 ? -10.341 -5.530 0.014 1.00 85.69 95 TYR A N 1
ATOM 758 C CA . TYR A 1 95 ? -10.794 -6.763 -0.630 1.00 85.69 95 TYR A CA 1
ATOM 759 C C . TYR A 1 95 ? -12.311 -6.833 -0.820 1.00 85.69 95 TYR A C 1
ATOM 761 O O . TYR A 1 95 ? -12.781 -7.684 -1.581 1.00 85.69 95 TYR A O 1
ATOM 769 N N . GLY A 1 96 ? -13.070 -5.953 -0.164 1.00 84.44 96 GLY A N 1
ATOM 770 C CA . GLY A 1 96 ? -14.495 -5.763 -0.425 1.00 84.44 96 GLY A CA 1
ATOM 771 C C . GLY A 1 96 ? -14.742 -5.109 -1.786 1.00 84.44 96 GLY A C 1
ATOM 772 O O . GLY A 1 96 ? -15.730 -5.436 -2.439 1.00 84.44 96 GLY A O 1
ATOM 773 N N . ASP A 1 97 ? -13.806 -4.276 -2.245 1.00 86.75 97 ASP A N 1
ATOM 774 C CA . ASP A 1 97 ? -13.808 -3.608 -3.555 1.00 86.75 97 ASP A CA 1
ATOM 775 C C . ASP A 1 97 ? -12.732 -4.201 -4.484 1.00 86.75 97 ASP A C 1
ATOM 777 O O . ASP A 1 97 ? -11.803 -3.531 -4.920 1.00 86.75 97 ASP A O 1
ATOM 781 N N . ASP A 1 98 ? -12.806 -5.515 -4.711 1.00 82.19 98 ASP A N 1
ATOM 782 C CA . ASP A 1 98 ? -11.940 -6.267 -5.637 1.00 82.19 98 ASP A CA 1
ATOM 783 C C . ASP A 1 98 ? -10.419 -6.102 -5.440 1.00 82.19 98 ASP A C 1
ATOM 785 O O . ASP A 1 98 ? -9.627 -6.209 -6.371 1.00 82.19 98 ASP A O 1
ATOM 789 N N . GLY A 1 99 ? -9.981 -5.870 -4.200 1.00 84.12 99 GLY A N 1
ATOM 790 C CA . GLY A 1 99 ? -8.563 -5.671 -3.891 1.00 84.12 99 GLY A CA 1
ATOM 791 C C . GLY A 1 99 ? -8.053 -4.288 -4.294 1.00 84.12 99 GLY A C 1
ATOM 792 O O . GLY A 1 99 ? -6.850 -4.125 -4.526 1.00 84.12 99 GLY A O 1
ATOM 793 N N . LYS A 1 100 ? -8.948 -3.296 -4.389 1.00 90.81 100 LYS A N 1
ATOM 794 C CA . LYS A 1 100 ? -8.598 -1.911 -4.688 1.00 90.81 100 LYS A CA 1
ATOM 795 C C . LYS A 1 100 ? -7.502 -1.417 -3.751 1.00 90.81 100 LYS A C 1
ATOM 797 O O . LYS A 1 100 ? -7.583 -1.543 -2.531 1.00 90.81 100 LYS A O 1
ATOM 802 N N . VAL A 1 101 ? -6.489 -0.807 -4.354 1.00 92.06 101 VAL A N 1
ATOM 803 C CA . VAL A 1 101 ? -5.396 -0.148 -3.645 1.00 92.06 101 VAL A CA 1
ATOM 804 C C . VAL A 1 101 ? -5.794 1.293 -3.361 1.00 92.06 101 VAL A C 1
ATOM 806 O O . VAL A 1 101 ? -6.124 2.041 -4.277 1.00 92.06 101 VAL A O 1
ATOM 809 N N . ILE A 1 102 ? -5.743 1.669 -2.091 1.00 95.00 102 ILE A N 1
ATOM 810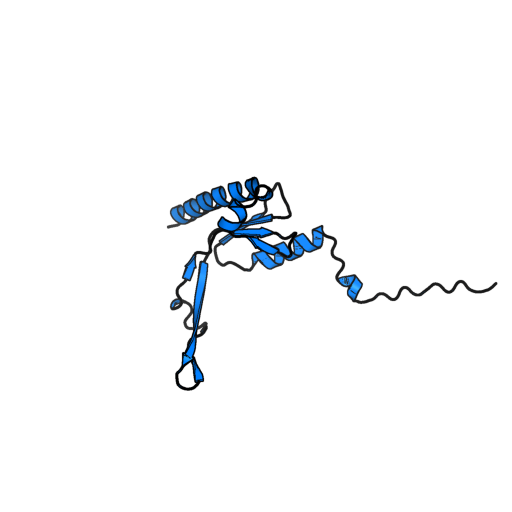 C CA . ILE A 1 102 ? -6.088 2.992 -1.586 1.00 95.00 102 ILE A CA 1
ATOM 811 C C . ILE A 1 102 ? -4.809 3.619 -1.033 1.00 95.00 102 ILE A C 1
ATOM 813 O O . ILE A 1 102 ? -4.155 3.068 -0.143 1.00 95.00 102 ILE A O 1
ATOM 817 N N . SER A 1 103 ? -4.443 4.778 -1.574 1.00 95.50 103 SER A N 1
ATOM 818 C CA . SER A 1 103 ? -3.288 5.540 -1.087 1.00 95.50 103 SER A CA 1
ATOM 819 C C . SER A 1 103 ? -3.562 6.173 0.282 1.00 95.50 103 SER A C 1
ATOM 821 O O . SER A 1 103 ? -4.711 6.416 0.648 1.00 95.50 103 SER A O 1
ATOM 823 N N . VAL A 1 104 ? -2.501 6.522 1.018 1.00 95.75 104 VAL A N 1
ATOM 824 C CA . VAL A 1 104 ? -2.609 7.309 2.264 1.00 95.75 104 VAL A CA 1
ATOM 825 C C . VAL A 1 104 ? -3.422 8.591 2.046 1.00 95.75 104 VAL A C 1
ATOM 827 O O . VAL A 1 104 ? -4.326 8.877 2.824 1.00 95.75 104 VAL A O 1
ATOM 830 N N . GLN A 1 105 ? -3.147 9.323 0.963 1.00 96.25 105 GLN A N 1
ATOM 831 C CA . GLN A 1 105 ? -3.836 10.575 0.642 1.00 96.25 105 GLN A CA 1
ATOM 832 C C . GLN A 1 105 ? -5.331 10.361 0.357 1.00 96.25 105 GLN A C 1
ATOM 834 O O . GLN A 1 105 ? -6.168 11.145 0.796 1.00 96.25 105 GLN A O 1
ATOM 839 N N . GLU A 1 106 ? -5.687 9.292 -0.358 1.00 96.75 106 GLU A N 1
ATOM 840 C CA . GLU A 1 106 ? -7.090 8.937 -0.603 1.00 96.75 106 GLU A CA 1
ATOM 841 C C . GLU A 1 106 ? -7.804 8.535 0.697 1.00 96.75 106 GLU A C 1
ATOM 843 O O . GLU A 1 106 ? -8.957 8.912 0.909 1.00 96.75 106 GLU A O 1
ATOM 848 N N . ALA A 1 107 ? -7.115 7.816 1.589 1.00 96.31 107 ALA A N 1
ATOM 849 C CA . ALA A 1 107 ? -7.657 7.389 2.876 1.00 96.31 107 ALA A CA 1
ATOM 850 C C . ALA A 1 107 ? -7.878 8.552 3.859 1.00 96.31 107 ALA A C 1
ATOM 852 O O . ALA A 1 107 ? -8.805 8.501 4.662 1.00 96.31 107 ALA A O 1
ATOM 853 N N . GLU A 1 108 ? -7.081 9.622 3.788 1.00 96.19 108 GLU A N 1
ATOM 854 C CA . GLU A 1 108 ? -7.268 10.825 4.616 1.00 96.19 108 GLU A CA 1
ATOM 855 C C . GLU A 1 108 ? -8.614 11.520 4.363 1.00 96.19 108 GLU A C 1
ATOM 857 O O . GLU A 1 108 ? -9.175 12.129 5.273 1.00 96.19 108 GLU A O 1
ATOM 862 N N . GLY A 1 109 ? -9.165 11.387 3.153 1.00 96.25 109 GLY A N 1
ATOM 863 C CA . GLY A 1 109 ? -10.491 11.896 2.797 1.00 96.25 109 GLY A CA 1
ATOM 864 C C . GLY A 1 109 ? -11.658 10.982 3.189 1.00 96.25 109 GLY A C 1
ATOM 865 O O . GLY A 1 109 ? -12.800 11.311 2.869 1.00 96.25 109 GLY A O 1
ATOM 866 N N . ARG A 1 110 ? -11.398 9.839 3.840 1.00 95.81 110 ARG A N 1
ATOM 867 C CA . ARG A 1 110 ? -12.374 8.770 4.104 1.00 95.81 110 ARG A CA 1
ATOM 868 C C . ARG A 1 110 ? -12.489 8.459 5.598 1.00 95.81 110 ARG A C 1
ATOM 870 O O . ARG A 1 110 ? -11.695 7.673 6.121 1.00 95.81 110 ARG A O 1
ATOM 877 N N . PRO A 1 111 ? -13.466 9.051 6.312 1.00 94.56 111 PRO A N 1
ATOM 878 C CA . PRO A 1 111 ? -13.639 8.834 7.749 1.00 94.56 111 PRO A CA 1
ATOM 879 C C . PRO A 1 111 ? -13.795 7.359 8.142 1.00 94.56 111 PRO A C 1
ATOM 881 O O . PRO A 1 111 ? -13.324 6.950 9.201 1.00 94.56 111 PRO A O 1
ATOM 884 N N . GLU A 1 112 ? -14.406 6.544 7.284 1.00 93.00 112 GLU A N 1
ATOM 885 C CA . GLU A 1 112 ? -14.577 5.104 7.475 1.00 93.00 112 GLU A CA 1
ATOM 886 C C . GLU A 1 112 ? -13.251 4.328 7.504 1.00 93.00 112 GLU A C 1
ATOM 888 O O . GLU A 1 112 ? -13.189 3.243 8.077 1.00 93.00 112 GLU A O 1
ATOM 893 N N . LEU A 1 113 ? -12.175 4.896 6.948 1.00 94.69 113 LEU A N 1
ATOM 894 C CA . LEU A 1 113 ? -10.836 4.303 6.950 1.00 94.69 113 LEU A CA 1
ATOM 895 C C . LEU A 1 113 ? -9.948 4.827 8.083 1.00 94.69 113 LEU A C 1
ATOM 897 O O . LEU A 1 113 ? -8.800 4.402 8.183 1.00 94.69 113 LEU A O 1
ATOM 901 N N . ALA A 1 114 ? -10.436 5.714 8.956 1.00 94.50 114 ALA A N 1
ATOM 902 C CA . ALA A 1 114 ? -9.601 6.396 9.950 1.00 94.50 114 ALA A CA 1
ATOM 903 C C . ALA A 1 114 ? -8.816 5.434 10.863 1.00 94.50 114 ALA A C 1
ATOM 905 O O . ALA A 1 114 ? -7.638 5.666 11.141 1.00 94.50 114 ALA A O 1
ATOM 906 N N . LEU A 1 115 ? -9.441 4.332 11.297 1.00 92.81 115 LEU A N 1
ATOM 907 C CA . LEU A 1 115 ? -8.785 3.324 12.140 1.00 92.81 115 LEU A CA 1
ATOM 908 C C . LEU A 1 115 ? -7.719 2.531 11.373 1.00 92.81 115 LEU A C 1
ATOM 910 O O . LEU A 1 115 ? -6.610 2.347 11.875 1.00 92.81 115 LEU A O 1
ATOM 914 N N . VAL A 1 116 ? -8.026 2.106 10.145 1.00 94.19 116 VAL A N 1
ATOM 915 C CA . VAL A 1 116 ? -7.081 1.387 9.273 1.00 94.19 116 VAL A CA 1
ATOM 916 C C . VAL A 1 116 ? -5.901 2.293 8.906 1.00 94.19 116 VAL A C 1
ATOM 918 O O . VAL A 1 116 ? -4.748 1.873 8.951 1.00 94.19 116 VAL A O 1
ATOM 921 N N . LEU A 1 117 ? -6.160 3.574 8.634 1.00 94.94 117 LEU A N 1
ATOM 922 C CA . LEU A 1 117 ? -5.138 4.574 8.341 1.00 94.94 117 LEU A CA 1
ATOM 923 C C . LEU A 1 117 ? -4.218 4.835 9.543 1.00 94.94 117 LEU A C 1
ATOM 925 O O . LEU A 1 117 ? -3.002 4.942 9.373 1.00 94.94 117 LEU A O 1
ATOM 929 N N . ALA A 1 118 ? -4.769 4.921 10.757 1.00 94.00 118 ALA A N 1
ATOM 930 C CA . ALA A 1 118 ? -3.964 5.046 11.971 1.00 94.00 118 ALA A CA 1
ATOM 931 C C . ALA A 1 118 ? -3.015 3.846 12.128 1.00 94.00 118 ALA A C 1
ATOM 933 O O . ALA A 1 118 ? -1.815 4.030 12.338 1.00 94.00 118 ALA A O 1
ATOM 934 N N . ARG A 1 119 ? -3.522 2.626 11.913 1.00 93.25 119 ARG A N 1
ATOM 935 C CA . ARG A 1 119 ? -2.712 1.402 11.960 1.00 93.25 119 ARG A CA 1
ATOM 936 C C . ARG A 1 119 ? -1.666 1.329 10.856 1.00 93.25 119 ARG A C 1
ATOM 938 O O . ARG A 1 119 ? -0.536 0.932 11.134 1.00 93.25 119 ARG A O 1
ATOM 945 N N . LEU A 1 120 ? -1.986 1.759 9.635 1.00 93.94 120 LEU A N 1
ATOM 946 C CA . LEU A 1 120 ? -1.005 1.869 8.555 1.00 93.94 120 LEU A CA 1
ATOM 947 C C . LEU A 1 120 ? 0.166 2.766 8.975 1.00 93.94 120 LEU A C 1
ATOM 949 O O . LEU A 1 120 ? 1.321 2.378 8.823 1.00 93.94 120 LEU A O 1
ATOM 953 N N . ARG A 1 121 ? -0.117 3.939 9.553 1.00 94.56 121 ARG A N 1
ATOM 954 C CA . ARG A 1 121 ? 0.916 4.887 10.008 1.00 94.56 121 ARG A CA 1
ATOM 955 C C . ARG A 1 121 ? 1.786 4.311 11.126 1.00 94.56 121 ARG A C 1
ATOM 957 O O . ARG A 1 121 ? 3.004 4.477 11.087 1.00 94.56 121 ARG A O 1
ATOM 964 N N . GLU A 1 122 ? 1.191 3.600 12.081 1.00 93.44 122 GLU A N 1
ATOM 965 C CA . GLU A 1 122 ? 1.941 2.881 13.120 1.00 93.44 122 GLU A CA 1
ATOM 966 C C . GLU A 1 122 ? 2.872 1.828 12.505 1.00 93.44 122 GLU A C 1
ATOM 968 O O . GLU A 1 122 ? 4.062 1.796 12.818 1.00 93.44 122 GLU A O 1
ATOM 973 N N . ARG A 1 123 ? 2.379 1.036 11.545 1.00 90.56 123 ARG A N 1
ATOM 974 C CA . ARG A 1 123 ? 3.189 0.026 10.848 1.00 90.56 123 ARG A CA 1
ATOM 975 C C . ARG A 1 123 ? 4.316 0.625 10.017 1.00 90.56 123 ARG A C 1
ATOM 977 O O . ARG A 1 123 ? 5.387 0.031 9.946 1.00 90.56 123 ARG A O 1
ATOM 984 N N . VAL A 1 124 ? 4.116 1.795 9.408 1.00 91.69 124 VAL A N 1
ATOM 985 C CA . VAL A 1 124 ? 5.195 2.514 8.711 1.00 91.69 124 VAL A CA 1
ATOM 986 C C . VAL A 1 124 ? 6.336 2.824 9.683 1.00 91.69 124 VAL A C 1
ATOM 988 O O . VAL A 1 124 ? 7.499 2.583 9.355 1.00 91.69 124 VAL A O 1
ATOM 991 N N . ALA A 1 125 ? 6.017 3.300 10.891 1.00 91.25 125 ALA A N 1
ATOM 992 C CA . ALA A 1 125 ? 7.018 3.573 11.920 1.00 91.25 125 ALA A CA 1
ATOM 993 C C . ALA A 1 125 ? 7.696 2.286 12.433 1.00 91.25 125 ALA A C 1
ATOM 995 O O . ALA A 1 125 ? 8.922 2.248 12.557 1.00 91.25 125 ALA A O 1
ATOM 996 N N . GLU A 1 126 ? 6.928 1.219 12.679 1.00 91.44 126 GLU A N 1
ATOM 997 C CA . GLU A 1 126 ? 7.450 -0.094 13.093 1.00 91.44 126 GLU A CA 1
ATOM 998 C C . GLU A 1 126 ? 8.401 -0.692 12.046 1.00 91.44 126 GLU A C 1
ATOM 1000 O O . GLU A 1 126 ? 9.501 -1.136 12.382 1.00 91.44 126 GLU A O 1
ATOM 1005 N N . HIS A 1 127 ? 8.009 -0.659 10.770 1.00 88.94 127 HIS A N 1
ATOM 1006 C CA . HIS A 1 127 ? 8.825 -1.152 9.666 1.00 88.94 127 HIS A CA 1
ATOM 1007 C C . HIS A 1 127 ? 10.111 -0.330 9.516 1.00 88.94 127 HIS A C 1
ATOM 1009 O O . HIS A 1 127 ? 11.194 -0.899 9.382 1.00 88.94 127 HIS A O 1
ATOM 1015 N N . ALA A 1 128 ? 10.027 1.004 9.584 1.00 88.06 128 ALA A N 1
ATOM 1016 C CA . ALA A 1 128 ? 11.205 1.871 9.527 1.00 88.06 128 ALA A CA 1
ATOM 1017 C C . ALA A 1 128 ? 12.206 1.549 10.650 1.00 88.06 128 ALA A C 1
ATOM 1019 O O . ALA A 1 128 ? 13.408 1.433 10.394 1.00 88.06 128 ALA A O 1
ATOM 1020 N N . LYS A 1 129 ? 11.709 1.324 11.874 1.00 90.50 129 LYS A N 1
ATOM 1021 C CA . LYS A 1 129 ? 12.528 0.882 13.007 1.00 90.50 129 LYS A CA 1
ATOM 1022 C C . LYS A 1 129 ? 13.179 -0.477 12.732 1.00 90.50 129 LYS A C 1
ATOM 1024 O O . LYS A 1 129 ? 14.398 -0.587 12.840 1.00 90.50 129 LYS A O 1
ATOM 1029 N N . HIS A 1 130 ? 12.408 -1.473 12.295 1.00 87.19 130 HIS A N 1
ATOM 1030 C CA . HIS A 1 130 ? 12.928 -2.807 11.978 1.00 87.19 130 HIS A CA 1
ATOM 1031 C C . HIS A 1 130 ? 14.041 -2.779 10.923 1.00 87.19 130 HIS A C 1
ATOM 1033 O O . HIS A 1 130 ? 15.055 -3.459 11.066 1.00 87.19 130 HIS A O 1
ATOM 1039 N N . VAL A 1 131 ? 13.874 -1.982 9.864 1.00 84.94 131 VAL A N 1
ATOM 1040 C CA . VAL A 1 131 ? 14.899 -1.828 8.822 1.00 84.94 131 VAL A CA 1
ATOM 1041 C C . VAL A 1 131 ? 16.160 -1.168 9.381 1.00 84.94 131 VAL A C 1
ATOM 1043 O O . VAL A 1 131 ? 17.260 -1.579 9.020 1.00 84.94 131 VAL A O 1
ATOM 1046 N N . SER A 1 132 ? 16.021 -0.175 10.265 1.00 85.44 132 SER A N 1
ATOM 1047 C CA . SER A 1 132 ? 17.170 0.505 10.876 1.00 85.44 132 SER A CA 1
ATOM 1048 C C . SER A 1 132 ? 17.984 -0.395 11.811 1.00 85.44 132 SER A C 1
ATOM 1050 O O . SER A 1 132 ? 19.199 -0.268 11.856 1.00 85.44 132 SER A O 1
ATOM 1052 N N . GLU A 1 133 ? 17.337 -1.336 12.504 1.00 88.38 133 GLU A N 1
ATOM 1053 C CA . GLU A 1 133 ? 17.984 -2.269 13.440 1.00 88.38 133 GLU A CA 1
ATOM 1054 C C . GLU A 1 133 ? 18.702 -3.434 12.741 1.00 88.38 133 GLU A C 1
ATOM 1056 O O . GLU A 1 133 ? 19.476 -4.154 13.369 1.00 88.38 133 GLU A O 1
ATOM 1061 N N . ARG A 1 134 ? 18.437 -3.649 11.446 1.00 77.88 134 ARG A N 1
ATOM 1062 C CA . ARG A 1 134 ? 19.050 -4.716 10.636 1.00 77.88 134 ARG A CA 1
ATOM 1063 C C . ARG A 1 134 ? 20.241 -4.255 9.792 1.00 77.88 134 ARG A C 1
ATOM 1065 O O . ARG A 1 134 ? 20.817 -5.094 9.098 1.00 77.88 134 ARG A O 1
ATOM 1072 N N . ARG A 1 135 ? 20.562 -2.960 9.803 1.00 55.53 135 ARG A N 1
ATOM 1073 C CA . ARG A 1 135 ? 21.732 -2.374 9.133 1.00 55.53 135 ARG A CA 1
ATOM 1074 C C . ARG A 1 135 ? 22.895 -2.257 10.105 1.00 55.53 135 ARG A C 1
ATOM 1076 O O . ARG A 1 135 ? 24.031 -2.475 9.639 1.00 55.53 135 ARG A O 1
#

pLDDT: mean 80.13, std 16.22, range [38.59, 96.75]

Radius of gyration: 22.66 Å; chains: 1; bounding box: 71×55×50 Å

Secondary structure (DSSP, 8-state):
------------GGGGG---HHHHHHHHHHHHTTS-EEEEEEEETTEEEEEEEEEEEEE---EEE-TTS-EEE---GGGGGGSPEEEPPPEEEETTTTTEEEEHHHHHT-GGGHHHHHHHHHHHHHHHHHHHHT-

Foldseek 3Di:
DDDDPPPPPPDDPVVVPPDDLLRLLVVLVVVVVPPFDPKDWADDPVDSQKIKIAWGKDFDWDWDQDPVRDIDTDDDPVCSVVTDIDIDAIWMFGSVVVRDTHHLVNLVVPPVCVVVSVVSVVVNVVSVVVVVVVD

Organism: NCBI:txid488447

=== Feature glossary ===
Feature key, reading from the visual/contextual features back to the raw sequence:

Rendered structure images. Six rendered views show the 3D structure from the faces of a cube — i.e. along ±x, ±y, ±z. Rendering representation is drawn randomly per protein from cartoon (secondary-structure ribbons), sticks (backbone bonds), or molecular surface; coloring is either N→C rainbow (blue at the N-terminus through red at the C-terminus) or one color per chain.

Contact-map, Ramachandran, and PAE plots. The contact map is a binary N×N matrix image: pixel (i, j) is dark where Cα_i and Cα_j are within 8 Å and |i−j|>4. Because the |i−j|>4 filter removes local helical contacts, off-diagonal stripes parallel to the main diagonal indicate parallel β-sheets; stripes perpendicular to it indicate antiparallel β-sheets. The Ramachandran plot scatters every residue's (φ, ψ) pair against the sterically allowed regions. The PAE heatmap renders the predicted-aligned-error matrix.

InterPro / GO / CATH / organism. Database cross-references. InterPro integrates a dozen domain/family signature databases into unified entries with residue-range hits. GO terms attach function/process/location labels with evidence codes. CATH codes position the fold in a four-level structural taxonomy. Organism is the NCBI-taxonomy species name.

Nearest PDB structures. The Foldseek neighbor list gives the closest experimentally determined structures in the PDB, ranked by structural alignment. TM-score near 1 means near-identical fold; near 0.3 means only rough topology match. This is how one finds what a novel AlphaFold prediction most resembles in the solved-structure universe.

Predicted aligned error. PAE(i, j) answers: if I align the predicted and true structures on residue i, how far off (in Å) do I expect residue j to be? A block-diagonal PAE matrix with low values on the blocks and high values off-diagonal is the signature of a multi-domain protein with confidently predicted domains but uncertain inter-domain orientation.

Solvent-accessible surface area. Accessible surface area quantifies burial. A residue with SASA near zero is packed into the hydrophobic core; one with SASA >100 Å² sits on the surface. Computed here via the Shrake–Rupley numerical algorithm with a 1.4 Å probe.

B-factor. B-factor (Debye–Waller factor) reflects atomic displacement in the crystal lattice. It is an experimental observable (units Å²), not a prediction; low values mean the atom is pinned down, high values mean it moves or is heterogeneous across the crystal.

pLDDT. For AlphaFold models, the B-factor field carries pLDDT — the model's own estimate of local accuracy on a 0–100 scale. Regions with pLDDT<50 should be treated as essentially unmodeled; they often correspond to intrinsically disordered segments.

Backbone torsions (φ/ψ). φ (phi) and ψ (psi) are the two rotatable backbone dihedrals per residue: φ is the C(i-1)–N–Cα–C torsion, ψ is the N–Cα–C–N(i+1) torsion, both in degrees on (−180°, 180°]. α-helical residues cluster near (−60°, −45°); β-strand residues near (−120°, +130°). A Ramachandran plot is simply a scatter of (φ, ψ) for every residue.

Radius of gyration, Cα contacts, bounding box. Radius of gyration (Rg) is the root-mean-square distance of Cα atoms from their centroid — a single number for overall size and compactness. A globular domain of N residues has Rg ≈ 2.2·N^0.38 Å; an extended or disordered chain has a much larger Rg. The Cα contact count is the number of residue pairs whose Cα atoms are within 8 Å and are more than four positions apart in sequence — a standard proxy for tertiary packing density. The bounding box is the smallest axis-aligned box enclosing all Cα atoms.

Secondary structure (3-state, P-SEA). Three-state secondary structure (P-SEA) collapses the eight DSSP classes into helix (a), strand (b), and coil (c). P-SEA assigns these from Cα geometry alone — distances and angles — without requiring backbone oxygens, so it works on any Cα trace.

Secondary structure (8-state, DSSP). DSSP 8-state secondary structure assigns each residue one of H (α-helix), G (3₁₀-helix), I (π-helix), E (extended β-strand), B (isolated β-bridge), T (hydrogen-bonded turn), S (bend), or '-' (coil). The assignment is computed from backbone hydrogen-bond geometry via the Kabsch–Sander algorithm.

Foldseek 3Di. A 3Di character summarizes, for each residue, the relative orientation of the Cα frame of its nearest spatial neighbor. Because it encodes fold topology rather than chemistry, 3Di alignments detect remote structural similarity that sequence alignment misses.

mmCIF coordinates. The mmCIF block holds the 3D Cartesian coordinates of each backbone atom (N, Cα, C, O) in ångströms. mmCIF is the PDB's canonical archive format — a tagged-loop text representation of the atomic model.

Sequence. Sequence gives the chain of amino acids in standard one-letter code (A=alanine, C=cysteine, …, Y=tyrosine), read N→C. It is the only feature that is directly encoded by the gene; all structural features are derived from the folded form of this sequence.